Protein AF-A0A3R7A076-F1 (afdb_monomer_lite)

InterPro domains:
  IPR002589 Macro domain [PS51154] (1-153)
  IPR031053 Chromodomain-helicase-DNA-binding protein 1-like [PTHR47157] (3-149)
  IPR043472 Macro domain-like [G3DSA:3.40.220.10] (2-153)
  IPR043472 Macro domain-like [SSF52949] (3-150)

Sequence (153 aa):
HGITYKAGNAAAVTSSDGRPAIIVHCVDTSGAWTSRGLFGALSRRSLSVEEAYGCMRPNQDLKLGQAHCIPIDSNTFVCLLVVQSYLHQRQKRTHKTLSLRLNALQVALKAVAAHARRLDATIHMPRLGAGTPGFNWYAVERLIRKHLTDGAT

pLDDT: mean 86.85, std 11.47, range [35.62, 97.12]

Radius of gyration: 14.8 Å; chains: 1; bounding box: 36×36×36 Å

Secondary structure (DSSP, 8-state):
--PPP--S-GGG---BTTB-EEEEEEEESS----SSHHHHHHHHH-THHHHHHHHHTTTT---TT-EEEEEEETTEEEEEEEEEEE--TTS---TTTEEE-HHHHHHHHHHHHHHHHHHT-EEE---TTTT-TT--HHHHHHHHIIIIIS---

Foldseek 3Di:
DDDDDDDDQLLPDADDPPAAAEEEDEDALQLDADCDDNRVSNVVQPVQVSVVSNVCNVVVNLDQLDWDWDDSDPRYTYIYQHFWYQQDPPDDDDLQRIDGHLVSLLSNLLVVLVVCVVRVYDYTYDQPDDPHPPDDSVSVSVSCCVRNVPPPD

Organism: Aphanomyces astaci (NCBI:txid112090)

Structure (mmCIF, N/CA/C/O backbone):
data_AF-A0A3R7A076-F1
#
_entry.id   AF-A0A3R7A076-F1
#
loop_
_atom_site.group_PDB
_atom_site.id
_atom_site.type_symbol
_atom_site.label_atom_id
_atom_site.label_alt_id
_atom_site.label_comp_id
_atom_site.label_asym_id
_atom_site.label_entity_id
_atom_site.label_seq_id
_atom_site.pdbx_PDB_ins_code
_atom_site.Cartn_x
_atom_site.Cartn_y
_atom_site.Cartn_z
_atom_site.occupancy
_atom_site.B_iso_or_equiv
_atom_site.auth_seq_id
_atom_site.auth_comp_id
_atom_site.auth_asym_id
_atom_site.auth_atom_id
_atom_site.pdbx_PDB_model_num
ATOM 1 N N . HIS A 1 1 ? -12.938 -15.688 6.776 1.00 52.47 1 HIS A N 1
ATOM 2 C CA . HIS A 1 1 ? -13.594 -14.433 6.335 1.00 52.47 1 HIS A CA 1
ATOM 3 C C . HIS A 1 1 ? -13.001 -14.007 4.999 1.00 52.47 1 HIS A C 1
ATOM 5 O O . HIS A 1 1 ? -11.791 -14.036 4.889 1.00 52.47 1 HIS A O 1
ATOM 11 N N . GLY A 1 2 ? -13.805 -13.707 3.973 1.00 76.06 2 GLY A N 1
ATOM 12 C CA . GLY A 1 2 ? -13.316 -13.463 2.602 1.00 76.06 2 GLY A CA 1
ATOM 13 C C . GLY A 1 2 ? -12.911 -12.013 2.294 1.00 76.06 2 GLY A C 1
ATOM 14 O O . GLY A 1 2 ? -13.067 -11.118 3.120 1.00 76.06 2 GLY A O 1
ATOM 15 N N . ILE A 1 3 ? -12.416 -11.778 1.073 1.00 84.44 3 ILE A N 1
ATOM 16 C CA . ILE A 1 3 ? -12.136 -10.434 0.539 1.00 84.44 3 ILE A CA 1
ATOM 17 C C . ILE A 1 3 ? -13.462 -9.751 0.180 1.00 84.44 3 ILE A C 1
ATOM 19 O O . ILE A 1 3 ? -14.263 -10.317 -0.561 1.00 84.44 3 ILE A O 1
ATOM 23 N N . THR A 1 4 ? -13.671 -8.524 0.663 1.00 88.19 4 THR A N 1
ATOM 24 C CA . THR A 1 4 ? -14.818 -7.685 0.279 1.00 88.19 4 THR A CA 1
ATOM 25 C C . THR A 1 4 ? -14.372 -6.635 -0.733 1.00 88.19 4 THR A C 1
ATOM 27 O O . THR A 1 4 ? -13.452 -5.866 -0.461 1.00 88.19 4 THR A O 1
ATOM 30 N N . TYR A 1 5 ? -15.033 -6.576 -1.888 1.00 86.69 5 TYR A N 1
ATOM 31 C CA . TYR A 1 5 ? -14.752 -5.578 -2.921 1.00 86.69 5 TYR A CA 1
ATOM 32 C C . TYR A 1 5 ? -15.708 -4.392 -2.784 1.00 86.69 5 TYR A C 1
ATOM 34 O O . TYR A 1 5 ? -16.920 -4.574 -2.695 1.00 86.69 5 TYR A O 1
ATOM 42 N N . LYS A 1 6 ? -15.161 -3.174 -2.775 1.00 86.62 6 LYS A N 1
ATOM 43 C CA . LYS A 1 6 ? -15.922 -1.918 -2.723 1.00 86.62 6 LYS A CA 1
ATOM 44 C C . LYS A 1 6 ? -15.392 -0.953 -3.780 1.00 86.62 6 LYS A C 1
ATOM 46 O O . LYS A 1 6 ? -14.187 -0.904 -4.025 1.00 86.62 6 LYS A O 1
ATOM 51 N N . ALA A 1 7 ? -16.285 -0.182 -4.393 1.00 85.38 7 ALA A N 1
ATOM 52 C CA . ALA A 1 7 ? -15.898 0.944 -5.236 1.00 85.38 7 ALA A CA 1
ATOM 53 C C . ALA A 1 7 ? -15.557 2.154 -4.353 1.00 85.38 7 ALA A C 1
ATOM 55 O O . ALA A 1 7 ? -16.255 2.420 -3.376 1.00 85.38 7 ALA A O 1
ATOM 56 N N . GLY A 1 8 ? -14.490 2.884 -4.684 1.00 84.69 8 GLY A N 1
ATOM 57 C CA . GLY A 1 8 ? -14.101 4.095 -3.961 1.00 84.69 8 GLY A CA 1
ATOM 58 C C . GLY A 1 8 ? -12.594 4.333 -3.912 1.00 84.69 8 GLY A C 1
ATOM 59 O O . GLY A 1 8 ? -11.804 3.632 -4.546 1.00 84.69 8 GLY A O 1
ATOM 60 N N . ASN A 1 9 ? -12.197 5.345 -3.141 1.00 84.88 9 ASN A N 1
ATOM 61 C CA . ASN A 1 9 ? -10.799 5.687 -2.903 1.00 84.88 9 ASN A CA 1
ATOM 62 C C . ASN A 1 9 ? -10.279 4.976 -1.643 1.00 84.88 9 ASN A C 1
ATOM 64 O O . ASN A 1 9 ? -10.670 5.327 -0.533 1.00 84.88 9 ASN A O 1
ATOM 68 N N . ALA A 1 10 ? -9.346 4.035 -1.805 1.00 85.50 10 ALA A N 1
ATOM 69 C CA . ALA A 1 10 ? -8.748 3.305 -0.684 1.00 85.50 10 ALA A CA 1
ATOM 70 C C . ALA A 1 10 ? -8.036 4.219 0.336 1.00 85.50 10 ALA A C 1
ATOM 72 O O . ALA A 1 10 ? -7.985 3.882 1.514 1.00 85.50 10 ALA A O 1
ATOM 73 N N . ALA A 1 11 ? -7.535 5.392 -0.079 1.00 86.38 11 ALA A N 1
ATOM 74 C CA . ALA A 1 11 ? -6.936 6.364 0.842 1.00 86.38 11 ALA A CA 1
ATOM 75 C C . ALA A 1 11 ? -7.962 7.067 1.746 1.00 86.38 11 ALA A C 1
ATOM 77 O O . ALA A 1 11 ? -7.562 7.676 2.732 1.00 86.38 11 ALA A O 1
ATOM 78 N N . ALA A 1 12 ? -9.260 7.005 1.434 1.00 87.31 12 ALA A N 1
ATOM 79 C CA . ALA A 1 12 ? -10.317 7.645 2.220 1.00 87.31 12 ALA A CA 1
ATOM 80 C C . ALA A 1 12 ? -10.881 6.742 3.331 1.00 87.31 12 ALA A C 1
ATOM 82 O O . ALA A 1 12 ? -11.782 7.154 4.051 1.00 87.31 12 ALA A O 1
ATOM 83 N N . VAL A 1 13 ? -10.378 5.511 3.472 1.00 87.94 13 VAL A N 1
ATOM 84 C CA . VAL A 1 13 ? -10.879 4.577 4.483 1.00 87.94 13 VAL A CA 1
ATOM 85 C C . VAL A 1 13 ? -10.492 5.033 5.884 1.00 87.94 13 VAL A C 1
ATOM 87 O O . VAL A 1 13 ? -9.311 5.189 6.184 1.00 87.94 13 VAL A O 1
ATOM 90 N N . THR A 1 14 ? -11.470 5.186 6.761 1.00 84.06 14 THR A N 1
ATOM 91 C CA . THR A 1 14 ? -11.257 5.471 8.182 1.00 84.06 14 THR A CA 1
ATOM 92 C C . THR A 1 14 ? -11.494 4.226 9.025 1.00 84.06 14 THR A C 1
ATOM 94 O O . THR A 1 14 ? -12.075 3.245 8.556 1.00 84.06 14 THR A O 1
ATOM 97 N N . SER A 1 15 ? -11.062 4.279 10.285 1.00 83.94 15 SER A N 1
ATOM 98 C CA . SER A 1 15 ? -11.493 3.296 11.279 1.00 83.94 15 SER A CA 1
ATOM 99 C C . SER A 1 15 ? -13.022 3.194 11.340 1.00 83.94 15 SER A C 1
ATOM 101 O O . SER A 1 15 ? -13.742 4.176 11.136 1.00 83.94 15 SER A O 1
ATOM 103 N N . SER A 1 16 ? -13.507 1.981 11.583 1.00 78.25 16 SER A N 1
ATOM 104 C CA . SER A 1 16 ? -14.926 1.650 11.712 1.00 78.25 16 SER A CA 1
ATOM 105 C C . SER A 1 16 ? -15.095 0.683 12.874 1.00 78.25 16 SER A C 1
ATOM 107 O O . SER A 1 16 ? -14.271 -0.220 13.037 1.00 78.25 16 SER A O 1
ATOM 109 N N . ASP A 1 17 ? -16.161 0.844 13.657 1.00 80.19 17 ASP A N 1
ATOM 110 C CA . ASP A 1 17 ? -16.481 -0.039 14.788 1.00 80.19 17 ASP A CA 1
ATOM 111 C C . ASP A 1 17 ? -15.358 -0.096 15.844 1.00 80.19 17 ASP A C 1
ATOM 113 O O . ASP A 1 17 ? -15.078 -1.142 16.421 1.00 80.19 17 ASP A O 1
ATOM 117 N N . GLY A 1 18 ? -14.645 1.020 16.045 1.00 82.88 18 GLY A N 1
ATOM 118 C CA . GLY A 1 18 ? -13.536 1.137 17.004 1.00 82.88 18 GLY A CA 1
ATOM 119 C C . GLY A 1 18 ? -12.226 0.463 16.580 1.00 82.88 18 GLY A C 1
ATOM 120 O O . GLY A 1 18 ? -11.181 0.751 17.161 1.00 82.88 18 GLY A O 1
ATOM 121 N N . ARG A 1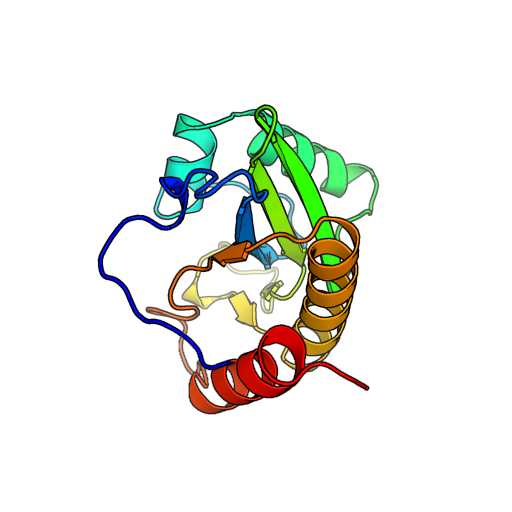 19 ? -12.237 -0.370 15.534 1.00 90.88 19 ARG A N 1
ATOM 122 C CA . ARG A 1 19 ? -11.047 -1.093 15.069 1.00 90.88 19 ARG A CA 1
ATOM 123 C C . ARG A 1 19 ? -10.138 -0.216 14.210 1.00 90.88 19 ARG A C 1
ATOM 125 O O . ARG A 1 19 ? -10.646 0.464 13.308 1.00 90.88 19 ARG A O 1
ATOM 132 N N . PRO A 1 20 ? -8.808 -0.280 14.402 1.00 94.62 20 PRO A N 1
ATOM 133 C CA . PRO A 1 20 ? -7.884 0.439 13.543 1.00 94.62 20 PRO A CA 1
ATOM 134 C C . PRO A 1 20 ? -8.018 0.028 12.072 1.00 94.62 20 PRO A C 1
ATOM 136 O O . PRO A 1 20 ? -8.362 -1.111 11.743 1.00 94.62 20 PRO A O 1
ATOM 139 N N . ALA A 1 21 ? -7.726 0.952 11.163 1.00 94.88 21 ALA A N 1
ATOM 140 C CA . ALA A 1 21 ? -7.695 0.691 9.727 1.00 94.88 21 ALA A CA 1
ATOM 141 C C . ALA A 1 21 ? -6.258 0.747 9.196 1.00 94.88 21 ALA A C 1
ATOM 143 O O . ALA A 1 21 ? -5.518 1.690 9.455 1.00 94.88 21 ALA A O 1
ATOM 144 N N . ILE A 1 22 ? -5.864 -0.251 8.412 1.00 95.88 22 ILE A N 1
ATOM 145 C CA . ILE A 1 22 ? -4.577 -0.308 7.723 1.00 95.88 22 ILE A CA 1
ATOM 146 C C . ILE A 1 22 ? -4.822 -0.175 6.224 1.00 95.88 22 ILE A C 1
ATOM 148 O O . ILE A 1 22 ? -5.429 -1.046 5.604 1.00 95.88 22 ILE A O 1
ATOM 152 N N . ILE A 1 23 ? -4.299 0.889 5.625 1.00 95.75 23 ILE A N 1
ATOM 153 C CA . ILE A 1 23 ? -4.315 1.117 4.182 1.00 95.75 23 ILE A CA 1
ATOM 154 C C . ILE A 1 23 ? -2.996 0.611 3.606 1.00 95.75 23 ILE A C 1
ATOM 156 O O . ILE A 1 23 ? -1.927 1.125 3.921 1.00 95.75 23 ILE A O 1
ATOM 160 N N . VAL A 1 24 ? -3.051 -0.398 2.747 1.00 95.50 24 VAL A N 1
ATOM 161 C CA . VAL A 1 24 ? -1.863 -1.002 2.140 1.00 95.50 24 VAL A CA 1
ATOM 162 C C . VAL A 1 24 ? -1.593 -0.379 0.778 1.00 95.50 24 VAL A C 1
ATOM 164 O O . VAL A 1 24 ? -2.476 -0.313 -0.079 1.00 95.50 24 VAL A O 1
ATOM 167 N N . HIS A 1 25 ? -0.341 0.005 0.540 1.00 94.12 25 HIS A N 1
ATOM 168 C CA . HIS A 1 25 ? 0.122 0.444 -0.770 1.00 94.12 25 HIS A CA 1
ATOM 169 C C . HIS A 1 25 ? 1.435 -0.243 -1.155 1.00 94.12 25 HIS A C 1
ATOM 171 O O . HIS A 1 25 ? 2.355 -0.339 -0.355 1.00 94.12 25 HIS A O 1
ATOM 177 N N . CYS A 1 26 ? 1.529 -0.735 -2.391 1.00 92.75 26 CYS A N 1
ATOM 178 C CA . CYS A 1 26 ? 2.763 -1.310 -2.923 1.00 92.75 26 CYS A CA 1
ATOM 179 C C . CYS A 1 26 ? 3.639 -0.211 -3.524 1.00 92.75 26 CYS A C 1
ATOM 181 O O . CYS A 1 26 ? 3.174 0.543 -4.377 1.00 92.75 26 CYS A O 1
ATOM 183 N N . VAL A 1 27 ? 4.903 -0.181 -3.119 1.00 92.94 27 VAL A N 1
ATOM 184 C CA . VAL A 1 27 ? 5.910 0.788 -3.551 1.00 92.94 27 VAL A CA 1
ATOM 185 C C . VAL A 1 27 ? 7.170 0.080 -4.047 1.00 92.94 27 VAL A C 1
ATOM 187 O O . VAL A 1 27 ? 7.346 -1.133 -3.871 1.00 92.94 27 VAL A O 1
ATOM 190 N N . ASP A 1 28 ? 8.049 0.845 -4.688 1.00 91.69 28 ASP A N 1
ATOM 191 C CA . ASP A 1 28 ? 9.362 0.378 -5.119 1.00 91.69 28 ASP A CA 1
ATOM 192 C C . ASP A 1 28 ? 10.473 0.787 -4.141 1.00 91.69 28 ASP A C 1
ATOM 194 O O . ASP A 1 28 ? 10.215 1.300 -3.051 1.00 91.69 28 ASP A O 1
ATOM 198 N N . THR A 1 29 ? 11.724 0.524 -4.511 1.00 90.81 29 THR A N 1
ATOM 199 C CA . THR A 1 29 ? 12.886 0.821 -3.668 1.00 90.81 29 THR A CA 1
ATOM 200 C C . THR A 1 29 ? 13.450 2.233 -3.848 1.00 90.81 29 THR A C 1
ATOM 202 O O . THR A 1 29 ? 14.407 2.582 -3.167 1.00 90.81 29 THR A O 1
ATOM 205 N N . SER A 1 30 ? 12.922 3.049 -4.763 1.00 87.94 30 SER A N 1
ATOM 206 C CA . SER A 1 30 ? 13.532 4.314 -5.198 1.00 87.94 30 SER A CA 1
ATOM 207 C C . SER A 1 30 ? 13.358 5.477 -4.226 1.00 87.94 30 SER A C 1
ATOM 209 O O . SER A 1 30 ? 14.159 6.405 -4.283 1.00 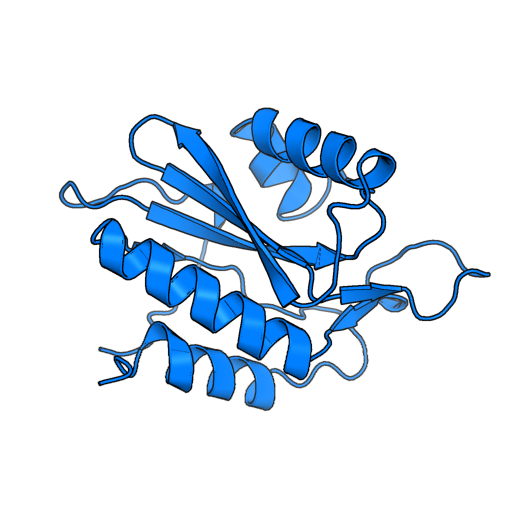87.94 30 SER A O 1
ATOM 211 N N . GLY A 1 31 ? 12.332 5.455 -3.371 1.00 86.75 31 GLY A N 1
ATOM 212 C CA . GLY A 1 31 ? 11.962 6.614 -2.548 1.00 86.75 31 GLY A CA 1
ATOM 213 C C . GLY A 1 31 ? 11.234 7.716 -3.327 1.00 86.75 31 GLY A C 1
ATOM 214 O O . GLY A 1 31 ? 10.916 8.757 -2.766 1.00 86.75 31 GLY A O 1
ATOM 215 N N . ALA A 1 32 ? 10.954 7.521 -4.621 1.00 88.69 32 ALA A N 1
ATOM 216 C CA . ALA A 1 32 ? 10.306 8.537 -5.441 1.00 88.69 32 ALA A CA 1
ATOM 217 C C . ALA A 1 32 ? 8.779 8.548 -5.248 1.00 88.69 32 ALA A C 1
ATOM 219 O O . ALA A 1 32 ? 8.088 7.558 -5.522 1.00 88.69 32 ALA A O 1
ATOM 220 N N . TRP A 1 33 ? 8.242 9.707 -4.874 1.00 91.69 33 TRP A N 1
ATOM 221 C CA . TRP A 1 33 ? 6.811 9.943 -4.684 1.00 91.69 33 TRP A CA 1
ATOM 222 C C . TRP A 1 33 ? 6.175 10.678 -5.878 1.00 91.69 33 TRP A C 1
ATOM 224 O O . TRP A 1 33 ? 6.869 11.294 -6.687 1.00 91.69 33 TRP A O 1
ATOM 234 N N . THR A 1 34 ? 4.855 10.567 -6.062 1.00 89.94 34 THR A N 1
ATOM 235 C CA . THR A 1 34 ? 4.126 11.224 -7.168 1.00 89.94 34 THR A CA 1
ATOM 236 C C . THR A 1 34 ? 2.822 11.823 -6.663 1.00 89.94 34 THR A C 1
ATOM 238 O O . THR A 1 34 ? 2.118 11.198 -5.881 1.00 89.94 34 THR A O 1
ATOM 241 N N . SER A 1 35 ? 2.405 12.960 -7.214 1.00 90.44 35 SER A N 1
ATOM 242 C CA . SER A 1 35 ? 1.116 13.587 -6.887 1.00 90.44 35 SER A CA 1
ATOM 243 C C . SER A 1 35 ? -0.112 12.898 -7.510 1.00 90.44 35 SER A C 1
ATOM 245 O O . SER A 1 35 ? -1.244 13.345 -7.324 1.00 90.44 35 SER A O 1
ATOM 247 N N . ARG A 1 36 ? 0.072 11.808 -8.267 1.00 88.50 36 ARG A N 1
ATOM 248 C CA . ARG A 1 36 ? -0.996 11.099 -8.992 1.00 88.50 36 ARG A CA 1
ATOM 249 C C . ARG A 1 36 ? -1.431 9.814 -8.288 1.00 88.50 36 ARG A C 1
ATOM 251 O O . ARG A 1 36 ? -0.662 9.193 -7.558 1.00 88.50 36 ARG A O 1
ATOM 258 N N . GLY A 1 37 ? -2.654 9.375 -8.588 1.00 88.38 37 GLY A N 1
ATOM 259 C CA . GLY A 1 37 ? -3.197 8.099 -8.117 1.00 88.38 37 GLY A CA 1
ATOM 260 C C . GLY A 1 37 ? -3.289 8.020 -6.593 1.00 88.38 37 GLY A C 1
ATOM 261 O O . GLY A 1 37 ? -3.599 9.013 -5.933 1.00 88.38 37 GLY A O 1
ATOM 262 N N . LEU A 1 38 ? -3.017 6.832 -6.041 1.00 90.12 38 LEU A N 1
ATOM 263 C CA . LEU A 1 38 ? -3.093 6.614 -4.597 1.00 90.12 38 LEU A CA 1
ATOM 264 C C . LEU A 1 38 ? -2.024 7.403 -3.829 1.00 90.12 38 LEU A C 1
ATOM 266 O O . LEU A 1 38 ? -2.343 7.924 -2.772 1.00 90.12 38 LEU A O 1
ATOM 270 N N . PHE A 1 39 ? -0.815 7.569 -4.379 1.00 92.50 39 PHE A N 1
ATOM 271 C CA . PHE A 1 39 ? 0.241 8.391 -3.772 1.00 92.50 39 PHE A CA 1
ATOM 272 C C . PHE A 1 39 ? -0.259 9.805 -3.448 1.00 92.50 39 PHE A C 1
ATOM 274 O O . PHE A 1 39 ? -0.283 10.205 -2.290 1.00 92.50 39 PHE A O 1
ATOM 281 N N . GLY A 1 40 ? -0.779 10.526 -4.446 1.00 93.31 40 GLY A N 1
ATOM 282 C CA . GLY A 1 40 ? -1.317 11.870 -4.217 1.00 93.31 40 GLY A CA 1
ATOM 283 C C . GLY A 1 40 ? -2.555 11.895 -3.317 1.00 93.31 40 GLY A C 1
ATOM 284 O O . GLY A 1 40 ? -2.777 12.869 -2.603 1.00 93.31 40 GLY A O 1
ATOM 285 N N . ALA A 1 41 ? -3.377 10.840 -3.334 1.00 93.56 41 ALA A N 1
ATOM 286 C CA . ALA A 1 41 ? -4.510 10.728 -2.418 1.00 93.56 41 ALA A CA 1
ATOM 287 C C . ALA A 1 41 ? -4.069 10.533 -0.960 1.00 93.56 41 ALA A C 1
ATOM 289 O O . ALA A 1 41 ? -4.708 11.086 -0.070 1.00 93.56 41 ALA A O 1
ATOM 290 N N . LEU A 1 42 ? -2.978 9.797 -0.731 1.00 94.56 42 LEU A N 1
ATOM 291 C CA . LEU A 1 42 ? -2.349 9.656 0.579 1.00 94.56 42 LEU A CA 1
ATOM 292 C C . LEU A 1 42 ? -1.713 10.976 1.025 1.00 94.56 42 LEU A C 1
ATOM 294 O O . LEU A 1 42 ? -2.006 11.393 2.136 1.00 94.56 42 LEU A O 1
ATOM 298 N N . SER A 1 43 ? -0.977 11.690 0.161 1.00 94.88 43 SER A N 1
ATOM 299 C CA . SER A 1 43 ? -0.402 13.007 0.507 1.00 94.88 43 SER A CA 1
ATOM 300 C C . SER A 1 43 ? -1.460 14.027 0.919 1.00 94.88 43 SER A C 1
ATOM 302 O O . SER A 1 43 ? -1.259 14.777 1.866 1.00 94.88 43 SER A O 1
ATOM 304 N N . ARG A 1 44 ? -2.619 14.046 0.239 1.00 93.75 44 ARG A N 1
ATOM 305 C CA . ARG A 1 44 ? -3.743 14.921 0.623 1.00 93.75 44 ARG A CA 1
ATOM 306 C C . ARG A 1 44 ? -4.316 14.591 1.997 1.00 93.75 44 ARG A C 1
ATOM 308 O O . ARG A 1 44 ? -4.938 15.453 2.603 1.00 93.75 44 ARG A O 1
ATOM 315 N N . ARG A 1 45 ? -4.165 13.345 2.447 1.00 92.50 45 ARG A N 1
ATOM 316 C CA . ARG A 1 45 ? -4.640 12.901 3.755 1.00 92.50 45 ARG A CA 1
ATOM 317 C C . ARG A 1 45 ? -3.590 13.109 4.843 1.00 92.50 45 ARG A C 1
ATOM 319 O O . ARG A 1 45 ? -3.941 13.548 5.927 1.00 92.50 45 ARG A O 1
ATOM 326 N N . SER A 1 46 ? -2.334 12.779 4.565 1.00 93.50 46 SER A N 1
ATOM 327 C CA . SER A 1 46 ? -1.207 13.031 5.455 1.00 93.50 46 SER A CA 1
ATOM 328 C C . SER A 1 46 ? 0.105 13.051 4.675 1.00 93.50 46 SER A C 1
ATOM 330 O O . SER A 1 46 ? 0.437 12.094 3.969 1.00 93.50 46 SER A O 1
ATOM 332 N N . LEU A 1 47 ? 0.885 14.117 4.865 1.00 94.69 47 LEU A N 1
ATOM 333 C CA . LEU A 1 47 ? 2.234 14.237 4.311 1.00 94.69 47 LEU A CA 1
ATOM 334 C C . LEU A 1 47 ? 3.240 13.303 4.999 1.00 94.69 47 LEU A C 1
ATOM 336 O O . LEU A 1 47 ? 4.243 12.951 4.383 1.00 94.69 47 LEU A O 1
ATOM 340 N N . SER A 1 48 ? 2.937 12.807 6.207 1.00 94.94 48 SER A N 1
ATOM 341 C CA . SER A 1 48 ? 3.860 11.961 6.978 1.00 94.94 48 SER A CA 1
ATOM 342 C C . SER A 1 48 ? 4.273 10.689 6.235 1.00 94.94 48 SER A C 1
ATOM 344 O O . SER A 1 48 ? 5.385 10.196 6.406 1.00 94.94 48 SER A O 1
ATOM 346 N N . VAL A 1 49 ? 3.399 10.157 5.377 1.00 95.69 49 VAL A N 1
ATOM 347 C CA . VAL A 1 49 ? 3.681 8.954 4.582 1.00 95.69 49 VAL A CA 1
ATOM 348 C C . VAL A 1 49 ? 4.688 9.242 3.472 1.00 95.69 49 VAL A C 1
ATOM 350 O O . VAL A 1 49 ? 5.595 8.443 3.234 1.00 95.69 49 VAL A O 1
ATOM 353 N N . GLU A 1 50 ? 4.517 10.373 2.790 1.00 95.62 50 GLU A N 1
ATOM 354 C CA . GLU A 1 50 ? 5.412 10.828 1.727 1.00 95.62 50 GLU A CA 1
ATOM 355 C C . GLU A 1 50 ? 6.797 11.149 2.296 1.00 95.62 50 GLU A C 1
ATOM 357 O O . GLU A 1 50 ? 7.803 10.653 1.784 1.00 95.62 50 GLU A O 1
ATOM 362 N N . GLU A 1 51 ? 6.839 11.894 3.403 1.00 94.31 51 GLU A N 1
ATOM 363 C CA . GLU A 1 51 ? 8.068 12.243 4.120 1.00 94.31 51 GLU A CA 1
ATOM 364 C C . GLU A 1 51 ? 8.804 10.996 4.618 1.00 94.31 51 GLU A C 1
ATOM 366 O O . GLU A 1 51 ? 9.999 10.837 4.367 1.00 94.31 51 GLU A O 1
ATOM 371 N N . ALA A 1 52 ? 8.091 10.060 5.255 1.00 94.88 52 ALA A N 1
ATOM 372 C CA . ALA A 1 52 ? 8.675 8.811 5.730 1.00 94.88 52 ALA A CA 1
ATOM 373 C C . ALA A 1 52 ? 9.283 7.996 4.580 1.00 94.88 52 ALA A C 1
ATOM 375 O O . ALA A 1 52 ? 10.422 7.539 4.684 1.00 94.88 52 ALA A O 1
ATOM 376 N N . TYR A 1 53 ? 8.568 7.848 3.461 1.00 94.62 53 TYR A N 1
ATOM 377 C CA . TYR A 1 53 ? 9.084 7.121 2.301 1.00 94.62 53 TYR A CA 1
ATOM 378 C C . TYR A 1 53 ? 10.322 7.796 1.691 1.00 94.62 53 TYR A C 1
ATOM 380 O O . TYR A 1 53 ? 11.281 7.110 1.324 1.00 94.62 53 TYR A O 1
ATOM 388 N N . GLY A 1 54 ? 10.323 9.131 1.628 1.00 92.12 54 GLY A N 1
ATOM 389 C CA . GLY A 1 54 ? 11.470 9.923 1.186 1.00 92.12 54 GLY A CA 1
ATOM 390 C C . GLY A 1 54 ? 12.701 9.727 2.077 1.00 92.12 54 GLY A C 1
ATOM 391 O O . GLY A 1 54 ? 13.797 9.511 1.560 1.00 92.12 54 GLY A O 1
ATOM 392 N N . CYS A 1 55 ? 12.520 9.710 3.401 1.00 92.75 55 CYS A N 1
ATOM 393 C CA . CYS A 1 55 ? 13.594 9.507 4.380 1.00 92.75 55 CYS A CA 1
ATOM 394 C C . CYS A 1 55 ? 14.157 8.075 4.396 1.00 92.75 55 CYS A C 1
ATOM 396 O O . CYS A 1 55 ? 15.338 7.880 4.676 1.00 92.75 55 CYS A O 1
ATOM 398 N N . MET A 1 56 ? 13.359 7.056 4.061 1.00 91.88 56 MET A N 1
ATOM 399 C CA . MET A 1 56 ? 13.820 5.657 4.057 1.00 91.88 56 MET A CA 1
ATOM 400 C C . MET A 1 56 ? 14.875 5.374 2.980 1.00 91.88 56 MET A C 1
ATOM 402 O O . MET A 1 56 ? 15.707 4.479 3.137 1.00 91.88 56 MET A O 1
ATOM 406 N N . ARG A 1 57 ? 14.863 6.115 1.864 1.00 85.31 57 ARG A N 1
ATOM 407 C CA . ARG A 1 57 ? 15.816 5.897 0.767 1.00 85.31 57 ARG A CA 1
ATOM 408 C C . ARG A 1 57 ? 17.273 6.186 1.157 1.00 85.31 57 ARG A C 1
ATOM 410 O O . ARG A 1 57 ? 18.087 5.279 0.965 1.00 85.31 57 ARG A O 1
ATOM 417 N N . PRO A 1 58 ? 17.641 7.383 1.657 1.00 89.19 58 PRO A N 1
ATOM 418 C CA . PRO A 1 58 ? 19.016 7.662 2.074 1.00 89.19 58 PRO A CA 1
ATOM 419 C C . PRO A 1 58 ? 19.466 6.763 3.234 1.00 89.19 58 PRO A C 1
ATOM 421 O O . PRO A 1 58 ? 20.631 6.379 3.270 1.00 89.19 58 PRO A O 1
ATOM 424 N N . ASN A 1 59 ? 18.540 6.333 4.097 1.00 89.88 59 ASN A N 1
ATOM 425 C CA . ASN A 1 59 ? 18.819 5.413 5.205 1.00 89.88 59 ASN A CA 1
ATOM 426 C C . ASN A 1 59 ? 18.947 3.936 4.782 1.00 89.88 59 ASN A C 1
ATOM 428 O O . ASN A 1 59 ? 19.188 3.074 5.618 1.00 89.88 59 ASN A O 1
ATOM 432 N N . GLN A 1 60 ? 18.823 3.624 3.485 1.00 86.50 60 GLN A N 1
ATOM 433 C CA . GLN A 1 60 ? 18.882 2.256 2.946 1.00 86.50 60 GLN A CA 1
ATOM 434 C C . GLN A 1 60 ? 17.810 1.300 3.513 1.00 86.50 60 GLN A C 1
ATOM 436 O O . GLN A 1 60 ? 17.963 0.074 3.473 1.00 86.50 60 GLN A O 1
ATOM 441 N N . ASP A 1 61 ? 16.675 1.859 3.937 1.00 91.00 61 ASP A N 1
ATOM 442 C CA . ASP A 1 61 ? 15.541 1.157 4.549 1.00 91.00 61 ASP A CA 1
ATOM 443 C C . ASP A 1 61 ? 14.455 0.760 3.537 1.00 91.00 61 ASP A C 1
ATOM 445 O O . ASP A 1 61 ? 13.321 0.449 3.893 1.00 91.00 61 ASP A O 1
ATOM 449 N N . LEU A 1 62 ? 14.783 0.759 2.243 1.00 91.75 62 LEU A N 1
ATOM 450 C CA . LEU A 1 62 ? 13.884 0.332 1.170 1.00 91.75 62 LEU A CA 1
ATOM 451 C C . LEU A 1 62 ? 14.365 -0.978 0.540 1.0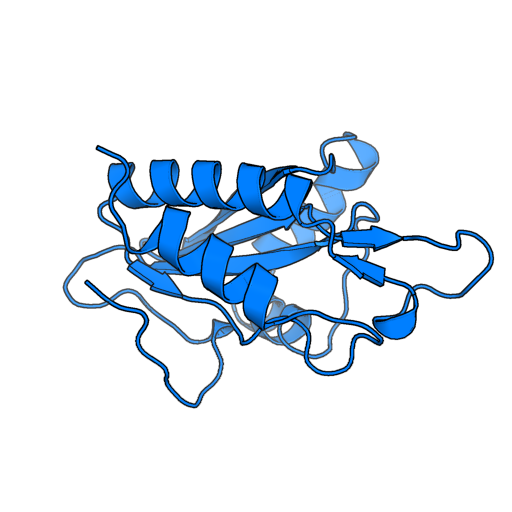0 91.75 62 LEU A C 1
ATOM 453 O O . LEU A 1 62 ? 14.851 -1.003 -0.595 1.00 91.75 62 LEU A O 1
ATOM 457 N N . LYS A 1 63 ? 14.215 -2.086 1.274 1.00 94.19 63 LYS A N 1
ATOM 458 C CA . LYS A 1 63 ? 14.564 -3.441 0.819 1.00 94.19 63 LYS A CA 1
ATOM 459 C C . LYS A 1 63 ? 13.315 -4.232 0.443 1.00 94.19 63 LYS A C 1
ATOM 461 O O . LYS A 1 63 ? 12.290 -4.177 1.120 1.00 94.19 63 LYS A O 1
ATOM 466 N N . LEU A 1 64 ? 13.408 -5.000 -0.643 1.00 95.00 64 LEU A N 1
ATOM 467 C CA . LEU A 1 64 ? 12.295 -5.820 -1.121 1.00 95.00 64 LEU A CA 1
ATOM 468 C C . LEU A 1 64 ? 11.803 -6.787 -0.033 1.00 95.00 64 LEU A C 1
ATOM 470 O O . LEU A 1 64 ? 12.591 -7.513 0.565 1.00 95.00 64 LEU A O 1
ATOM 474 N N . GLY A 1 65 ? 10.490 -6.813 0.178 1.00 95.62 65 GLY A N 1
ATOM 475 C CA . GLY A 1 65 ? 9.811 -7.630 1.180 1.00 95.62 65 GLY A CA 1
ATOM 476 C C . GLY A 1 65 ? 9.529 -6.903 2.492 1.00 95.62 65 GLY A C 1
ATOM 477 O O . GLY A 1 65 ? 8.757 -7.416 3.299 1.00 95.62 65 GLY A O 1
ATOM 478 N N . GLN A 1 66 ? 10.093 -5.711 2.703 1.00 96.06 66 GLN A N 1
ATOM 479 C CA . GLN A 1 66 ? 9.775 -4.902 3.876 1.00 96.06 66 GLN A CA 1
ATOM 480 C C . GLN A 1 66 ? 8.367 -4.305 3.785 1.00 96.06 66 GLN A C 1
ATOM 482 O O . GLN A 1 66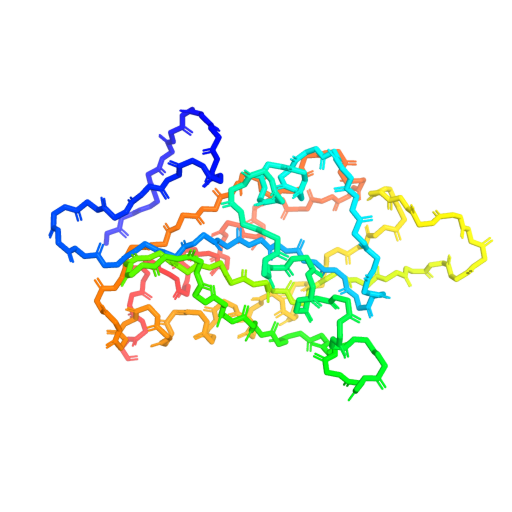 ? 7.859 -3.994 2.703 1.00 96.06 66 GLN A O 1
ATOM 487 N N . ALA A 1 67 ? 7.756 -4.140 4.954 1.00 96.56 67 ALA A N 1
ATOM 488 C CA . ALA A 1 67 ? 6.492 -3.453 5.144 1.00 96.56 67 ALA A CA 1
ATOM 489 C C . ALA A 1 67 ? 6.687 -2.370 6.207 1.00 96.56 67 ALA A C 1
ATOM 491 O O . ALA A 1 67 ? 7.072 -2.680 7.333 1.00 96.56 67 ALA A O 1
ATOM 492 N N . HIS A 1 68 ? 6.409 -1.121 5.846 1.00 96.31 68 HIS A N 1
ATOM 493 C CA . HIS A 1 68 ? 6.553 0.036 6.726 1.00 96.31 68 HIS A CA 1
ATOM 494 C C . HIS A 1 68 ? 5.180 0.599 7.051 1.00 96.31 68 HIS A C 1
ATOM 496 O O . HIS A 1 68 ? 4.535 1.164 6.171 1.00 96.31 68 HIS A O 1
ATOM 502 N N . CYS A 1 69 ? 4.720 0.413 8.285 1.00 96.06 69 CYS A N 1
ATOM 503 C CA . CYS A 1 69 ? 3.405 0.860 8.736 1.00 96.06 69 CYS A CA 1
ATOM 504 C C . CYS A 1 69 ? 3.526 2.182 9.491 1.00 96.06 69 CYS A C 1
ATOM 506 O O . CYS A 1 69 ? 4.095 2.240 10.577 1.00 96.06 69 CYS A O 1
ATOM 508 N N . ILE A 1 70 ? 3.005 3.239 8.876 1.00 95.88 70 ILE A N 1
ATOM 509 C CA . ILE A 1 70 ? 3.134 4.626 9.315 1.00 95.88 70 ILE A CA 1
ATOM 510 C C . ILE A 1 70 ? 1.772 5.079 9.856 1.00 95.88 70 ILE A C 1
ATOM 512 O O . ILE A 1 70 ? 0.790 5.013 9.109 1.00 95.88 70 ILE A O 1
ATOM 516 N N . PRO A 1 71 ? 1.666 5.517 11.122 1.00 95.06 71 PRO A N 1
ATOM 517 C CA . PRO A 1 71 ? 0.433 6.106 11.631 1.00 95.06 71 PRO A CA 1
ATOM 518 C C . PRO A 1 71 ? 0.165 7.441 10.926 1.00 95.06 71 PRO A C 1
ATOM 520 O O . PRO A 1 71 ? 1.069 8.264 10.770 1.00 95.06 71 PRO A O 1
ATOM 523 N N . ILE A 1 72 ? -1.075 7.649 10.483 1.00 94.88 72 ILE A N 1
ATOM 524 C CA . ILE A 1 72 ? -1.503 8.907 9.843 1.00 94.88 72 ILE A CA 1
ATOM 525 C C . ILE A 1 72 ? -2.559 9.659 10.655 1.00 94.88 72 ILE A C 1
ATOM 527 O O . ILE A 1 72 ? -2.716 10.861 10.478 1.00 94.88 72 ILE A O 1
ATOM 531 N N . ASP A 1 73 ? -3.262 8.962 11.542 1.00 89.50 73 ASP A N 1
ATOM 532 C CA . ASP A 1 73 ? -4.157 9.516 12.553 1.00 89.50 73 ASP A CA 1
ATOM 533 C C . ASP A 1 73 ? -4.225 8.542 13.747 1.00 89.50 73 ASP A C 1
ATOM 535 O O . ASP A 1 73 ? -3.482 7.557 13.789 1.00 89.50 73 ASP A O 1
ATOM 539 N N . SER A 1 74 ? -5.078 8.815 14.739 1.00 87.00 74 SER A N 1
ATOM 540 C CA . SER A 1 74 ? -5.151 8.028 15.979 1.00 87.00 74 SER A CA 1
ATOM 541 C C . SER A 1 74 ? -5.549 6.566 15.776 1.00 87.00 74 SER A C 1
ATOM 543 O O . SER A 1 74 ? -5.261 5.746 16.644 1.00 87.00 74 SER A O 1
ATOM 545 N N . ASN A 1 75 ? -6.206 6.228 14.660 1.00 92.06 75 ASN A N 1
ATOM 546 C CA . ASN A 1 75 ? -6.722 4.880 14.431 1.00 92.06 75 ASN A CA 1
ATOM 547 C C . ASN A 1 75 ? -6.555 4.396 12.980 1.00 92.06 75 ASN A C 1
ATOM 549 O O . ASN A 1 75 ? -7.203 3.436 12.559 1.00 92.06 75 ASN A O 1
ATOM 553 N N . THR A 1 76 ? -5.696 5.051 12.199 1.00 94.56 76 THR A N 1
ATOM 554 C CA . THR A 1 76 ? -5.411 4.686 10.811 1.00 94.56 76 THR A CA 1
ATOM 555 C C . THR A 1 76 ? -3.916 4.670 10.546 1.00 94.56 76 THR A C 1
ATOM 557 O O . THR A 1 76 ? -3.176 5.601 10.872 1.00 94.56 76 THR A O 1
ATOM 560 N N . PHE A 1 77 ? -3.489 3.616 9.864 1.00 95.94 77 PHE A N 1
ATOM 561 C CA . PHE A 1 77 ? -2.119 3.386 9.445 1.00 95.94 77 PHE A CA 1
ATOM 562 C C . PHE A 1 77 ? -2.057 3.242 7.931 1.00 95.94 77 PHE A C 1
ATOM 564 O O . PHE A 1 77 ? -2.961 2.691 7.301 1.00 95.94 77 PHE A O 1
ATOM 571 N N . VAL A 1 78 ? -0.947 3.670 7.346 1.00 96.81 78 VAL A N 1
ATOM 572 C CA . VAL A 1 78 ? -0.600 3.377 5.959 1.00 96.81 78 VAL A CA 1
ATOM 573 C C . VAL A 1 78 ? 0.603 2.450 5.957 1.00 96.81 78 VAL A C 1
ATOM 575 O O . VAL A 1 78 ? 1.674 2.823 6.423 1.00 96.81 78 VAL A O 1
ATOM 578 N N . CYS A 1 79 ? 0.434 1.238 5.433 1.00 97.12 79 CYS A N 1
ATOM 579 C CA . CYS A 1 79 ? 1.518 0.274 5.286 1.00 97.12 79 CYS A CA 1
ATOM 580 C C . CYS A 1 79 ? 2.048 0.276 3.849 1.00 97.12 79 CYS A C 1
ATOM 582 O O . CYS A 1 79 ? 1.377 -0.184 2.918 1.00 97.12 79 CYS A O 1
ATOM 584 N N . LEU A 1 80 ? 3.274 0.765 3.677 1.00 96.38 80 LEU A N 1
ATOM 585 C CA . LEU A 1 80 ? 4.005 0.733 2.415 1.00 96.38 80 LEU A CA 1
ATOM 586 C C . LEU A 1 80 ? 4.735 -0.606 2.275 1.00 96.38 80 LEU A C 1
ATOM 588 O O . LEU A 1 80 ? 5.622 -0.921 3.066 1.00 96.38 80 LEU A O 1
ATOM 592 N N . LEU A 1 81 ? 4.377 -1.398 1.265 1.00 96.06 81 LEU A N 1
ATOM 593 C CA . LEU A 1 81 ? 5.039 -2.664 0.951 1.00 96.06 81 LEU A CA 1
ATOM 594 C C . LEU A 1 81 ? 6.081 -2.439 -0.129 1.00 96.06 81 LEU A C 1
ATOM 596 O O . LEU A 1 81 ? 5.738 -2.125 -1.268 1.00 96.06 81 LEU A O 1
ATOM 600 N N . VAL A 1 82 ? 7.347 -2.649 0.206 1.00 95.25 82 VAL A N 1
ATOM 601 C CA . VAL A 1 82 ? 8.459 -2.519 -0.734 1.00 95.25 82 VAL A CA 1
ATOM 602 C C . VAL A 1 82 ? 8.527 -3.794 -1.569 1.00 95.25 82 VAL A C 1
ATOM 604 O O . VAL A 1 82 ? 9.164 -4.776 -1.200 1.00 95.25 82 VAL A O 1
ATOM 607 N N . VAL A 1 83 ? 7.797 -3.832 -2.680 1.00 93.94 83 VAL A N 1
ATOM 608 C CA . VAL A 1 83 ? 7.571 -5.073 -3.451 1.00 93.94 83 VAL A CA 1
ATOM 609 C C . VAL A 1 83 ? 7.764 -4.894 -4.949 1.00 93.94 83 VAL A C 1
ATOM 611 O O . VAL A 1 83 ? 7.704 -5.864 -5.704 1.00 93.94 83 VAL A O 1
ATOM 614 N N . GLN A 1 84 ? 7.998 -3.665 -5.398 1.00 90.75 84 GLN A N 1
ATOM 615 C CA . GLN A 1 84 ? 8.263 -3.356 -6.792 1.00 90.75 84 GLN A CA 1
ATOM 616 C C . GLN A 1 84 ? 9.760 -3.139 -7.003 1.00 90.75 84 GLN A C 1
ATOM 618 O O . GLN A 1 84 ? 10.431 -2.442 -6.246 1.00 90.75 84 GLN A O 1
ATOM 623 N N . SER A 1 85 ? 10.298 -3.737 -8.057 1.00 85.12 85 SER A N 1
ATOM 624 C CA . SER A 1 85 ? 11.669 -3.486 -8.492 1.00 85.12 85 SER A CA 1
ATOM 625 C C . SER A 1 85 ? 11.666 -2.635 -9.749 1.00 85.12 85 SER A C 1
ATOM 627 O O . SER A 1 85 ? 10.891 -2.900 -10.676 1.00 85.12 85 SER A O 1
ATOM 629 N N . TYR A 1 86 ? 12.586 -1.679 -9.808 1.00 79.75 86 TYR A N 1
ATOM 630 C CA . TYR A 1 86 ? 12.852 -0.927 -11.019 1.00 79.75 86 TYR A CA 1
ATOM 631 C C . TYR A 1 86 ? 13.792 -1.721 -11.930 1.00 79.75 86 TYR A C 1
ATOM 633 O O . TYR A 1 86 ? 14.975 -1.861 -11.635 1.00 79.75 86 TYR A O 1
ATOM 641 N N . LEU A 1 87 ? 13.245 -2.304 -13.001 1.00 63.34 87 LEU A N 1
ATOM 642 C CA . LEU A 1 87 ? 13.967 -3.265 -13.847 1.00 63.34 87 LEU A CA 1
ATOM 643 C C . LEU A 1 87 ? 15.012 -2.617 -14.767 1.00 63.34 87 LEU A C 1
ATOM 645 O O . LEU A 1 87 ? 15.963 -3.283 -15.158 1.00 63.34 87 LEU A O 1
ATOM 649 N N . HIS A 1 88 ? 14.851 -1.338 -15.114 1.00 62.75 88 HIS A N 1
ATOM 650 C CA . HIS A 1 88 ? 15.673 -0.687 -16.134 1.00 62.75 88 HIS A CA 1
ATOM 651 C C . HIS A 1 88 ? 16.161 0.674 -15.648 1.00 62.75 88 HIS A C 1
ATOM 653 O O . HIS A 1 88 ? 15.556 1.701 -15.944 1.00 62.75 88 HIS A O 1
ATOM 659 N N . GLN A 1 89 ? 17.300 0.694 -14.948 1.00 57.91 89 GLN A N 1
ATOM 660 C CA . GLN A 1 89 ? 17.919 1.926 -14.433 1.00 57.91 89 GLN A CA 1
ATOM 661 C C . GLN A 1 89 ? 18.201 2.992 -15.514 1.00 57.91 89 GLN A C 1
ATOM 663 O O . GLN A 1 89 ? 18.382 4.156 -15.178 1.00 57.91 89 GLN A O 1
ATOM 668 N N . ARG A 1 90 ? 18.189 2.617 -16.803 1.00 61.78 90 ARG A N 1
ATOM 669 C CA . ARG A 1 90 ? 18.400 3.510 -17.958 1.00 61.78 90 ARG A CA 1
ATOM 670 C C . ARG A 1 90 ? 17.136 4.187 -18.503 1.00 61.78 90 ARG A C 1
ATOM 672 O O . ARG A 1 90 ? 17.251 5.045 -19.369 1.00 61.78 90 ARG A O 1
ATOM 679 N N . GLN A 1 91 ? 15.940 3.795 -18.062 1.00 67.06 91 GLN A N 1
ATOM 680 C CA . GLN A 1 91 ? 14.685 4.413 -18.509 1.00 67.06 91 GLN A CA 1
ATOM 681 C C . GLN A 1 91 ? 14.197 5.454 -17.490 1.00 67.06 91 GLN A C 1
ATOM 683 O O . GLN A 1 91 ? 14.833 5.672 -16.457 1.00 67.06 91 GLN A O 1
ATOM 688 N N . LYS A 1 92 ? 13.081 6.135 -17.767 1.00 73.50 92 LYS A N 1
ATOM 689 C CA . LYS A 1 92 ? 12.393 6.965 -16.768 1.00 73.50 92 LYS A CA 1
ATOM 690 C C . LYS A 1 92 ? 11.510 6.073 -15.897 1.00 73.50 92 LYS A C 1
ATOM 692 O O . LYS A 1 92 ? 10.759 5.255 -16.431 1.00 73.50 92 LYS A O 1
ATOM 697 N N . ARG A 1 93 ? 11.532 6.280 -14.575 1.00 77.81 93 ARG A N 1
ATOM 698 C CA . ARG A 1 93 ? 10.659 5.551 -13.644 1.00 77.81 93 ARG A CA 1
ATOM 699 C C . ARG A 1 93 ? 9.192 5.830 -13.972 1.00 77.81 93 ARG A C 1
ATOM 701 O O . ARG A 1 93 ? 8.695 6.939 -13.789 1.00 77.81 93 ARG A O 1
ATOM 708 N N . THR A 1 94 ? 8.495 4.805 -14.439 1.00 74.31 94 THR A N 1
ATOM 709 C CA . THR A 1 94 ? 7.053 4.805 -14.695 1.00 74.31 94 THR A CA 1
ATOM 710 C C . THR A 1 94 ? 6.438 3.482 -14.247 1.00 74.31 94 THR A C 1
ATOM 712 O O . THR A 1 94 ? 7.131 2.480 -14.070 1.00 74.31 94 THR A O 1
ATOM 715 N N . HIS A 1 95 ? 5.114 3.433 -14.136 1.00 71.50 95 HIS A N 1
ATOM 716 C CA . HIS A 1 95 ? 4.398 2.200 -13.809 1.00 71.50 95 HIS A CA 1
ATOM 717 C C . HIS A 1 95 ? 4.677 1.034 -14.780 1.00 71.50 95 HIS A C 1
ATOM 719 O O . HIS A 1 95 ? 4.626 -0.122 -14.380 1.00 71.50 95 HIS A O 1
ATOM 725 N N . LYS A 1 96 ? 5.022 1.329 -16.044 1.00 72.19 96 LYS A N 1
ATOM 726 C CA . LYS A 1 96 ? 5.364 0.320 -17.063 1.00 72.19 96 LYS A CA 1
ATOM 727 C C . LYS A 1 96 ? 6.746 -0.305 -16.855 1.00 72.19 96 LYS A C 1
ATOM 729 O O . LYS A 1 96 ? 6.998 -1.406 -17.320 1.00 72.19 96 LYS A O 1
ATOM 734 N N . THR A 1 97 ? 7.638 0.413 -16.180 1.00 76.94 97 THR A N 1
ATOM 735 C CA . THR A 1 97 ? 9.028 -0.005 -15.925 1.00 76.94 97 THR A CA 1
ATOM 736 C C . THR A 1 97 ? 9.221 -0.647 -14.548 1.00 76.94 97 THR A C 1
ATOM 738 O O . THR A 1 97 ? 10.314 -1.114 -14.220 1.00 76.94 97 THR A O 1
ATOM 741 N N . LEU A 1 98 ? 8.165 -0.647 -13.732 1.00 82.31 98 LEU A N 1
ATOM 742 C CA . LEU A 1 98 ? 8.120 -1.314 -12.439 1.00 82.31 98 LEU A CA 1
ATOM 743 C C . LEU A 1 98 ? 7.569 -2.726 -12.607 1.00 82.31 98 LEU A C 1
ATOM 745 O O . LEU A 1 98 ? 6.617 -2.956 -13.347 1.00 82.31 98 LEU A O 1
ATOM 749 N N . SER A 1 99 ? 8.160 -3.669 -11.882 1.00 84.88 99 SER A N 1
ATOM 750 C CA . SER A 1 99 ? 7.697 -5.053 -11.840 1.00 84.88 99 SER A CA 1
ATOM 751 C C . SER A 1 99 ? 7.454 -5.469 -10.402 1.00 84.88 99 SER A C 1
ATOM 753 O O . SER A 1 99 ? 8.321 -5.300 -9.542 1.00 84.88 99 SER A O 1
ATOM 755 N N . LEU A 1 100 ? 6.261 -6.007 -10.148 1.00 88.12 100 LEU A N 1
ATOM 756 C CA . LEU A 1 100 ? 5.903 -6.573 -8.857 1.00 88.12 100 LEU A CA 1
ATOM 757 C C . LEU A 1 100 ? 6.661 -7.891 -8.638 1.00 88.12 100 LEU A C 1
ATOM 759 O O . LEU A 1 100 ? 6.592 -8.805 -9.458 1.00 88.12 100 LEU A O 1
ATOM 763 N N . ARG A 1 101 ? 7.347 -8.015 -7.503 1.00 91.06 101 ARG A N 1
ATOM 764 C CA . ARG A 1 101 ? 8.035 -9.237 -7.082 1.00 91.06 101 ARG A CA 1
ATOM 765 C C . ARG A 1 101 ? 7.130 -10.040 -6.147 1.00 91.06 101 ARG A C 1
ATOM 767 O O . ARG A 1 101 ? 6.956 -9.667 -4.991 1.00 91.06 101 ARG A O 1
ATOM 774 N N . LEU A 1 102 ? 6.586 -11.162 -6.623 1.00 90.62 102 LEU A N 1
ATOM 775 C CA . LEU A 1 102 ? 5.660 -12.002 -5.843 1.00 90.62 102 LEU A CA 1
ATOM 776 C C . LEU A 1 102 ? 6.275 -12.522 -4.534 1.00 90.62 102 LEU A C 1
ATOM 778 O O . LEU A 1 102 ? 5.609 -12.499 -3.504 1.00 90.62 102 LEU A O 1
ATOM 782 N N . ASN A 1 103 ? 7.555 -12.905 -4.546 1.00 92.88 103 ASN A N 1
ATOM 783 C CA . ASN A 1 103 ? 8.255 -13.352 -3.335 1.00 92.88 103 ASN A CA 1
ATOM 784 C C . ASN A 1 103 ? 8.339 -12.232 -2.286 1.00 92.88 103 ASN A C 1
ATOM 786 O O . ASN A 1 103 ? 8.082 -12.465 -1.108 1.00 92.88 103 ASN A O 1
ATOM 790 N N . ALA A 1 104 ? 8.635 -11.002 -2.717 1.00 95.00 104 ALA A N 1
ATOM 791 C CA . ALA A 1 104 ? 8.653 -9.838 -1.834 1.00 95.00 104 ALA A CA 1
ATOM 792 C C . ALA A 1 104 ? 7.246 -9.529 -1.304 1.00 95.00 104 ALA A C 1
ATOM 794 O O . ALA A 1 104 ? 7.072 -9.299 -0.111 1.00 95.00 104 ALA A O 1
ATOM 795 N N . LEU A 1 105 ? 6.232 -9.588 -2.174 1.00 94.19 105 LEU A N 1
ATOM 796 C CA . LEU A 1 105 ? 4.840 -9.396 -1.781 1.00 94.19 105 LEU A CA 1
ATOM 797 C C . LEU A 1 105 ? 4.408 -10.405 -0.716 1.00 94.19 105 LEU A C 1
ATOM 799 O O . LEU A 1 105 ? 3.795 -10.018 0.270 1.00 94.19 105 LEU A O 1
ATOM 803 N N . GLN A 1 106 ? 4.765 -11.678 -0.874 1.00 94.69 106 GLN A N 1
ATOM 804 C CA . GLN A 1 106 ? 4.470 -12.710 0.114 1.00 94.69 106 GLN A CA 1
ATOM 805 C C . GLN A 1 106 ? 5.062 -12.376 1.493 1.00 94.69 106 GLN A C 1
ATOM 807 O O . GLN A 1 106 ? 4.371 -12.508 2.502 1.00 94.69 106 GLN A O 1
ATOM 812 N N . VAL A 1 107 ? 6.325 -11.943 1.550 1.00 96.69 107 VAL A N 1
ATOM 813 C CA . VAL A 1 107 ? 6.986 -11.566 2.812 1.00 96.69 107 VAL A CA 1
ATOM 814 C C . VAL A 1 107 ? 6.307 -10.344 3.438 1.00 96.69 107 VAL A C 1
ATOM 816 O O . VAL A 1 107 ? 5.943 -10.381 4.614 1.00 96.69 107 VAL A O 1
ATOM 819 N N . ALA A 1 108 ? 6.052 -9.307 2.642 1.00 96.50 108 ALA A N 1
ATOM 820 C CA . ALA A 1 108 ? 5.430 -8.077 3.116 1.00 96.50 108 ALA A CA 1
ATOM 821 C C . ALA A 1 108 ? 3.985 -8.303 3.603 1.00 96.50 108 ALA A C 1
ATOM 823 O O . ALA A 1 108 ? 3.598 -7.785 4.649 1.00 96.50 108 ALA A O 1
ATOM 824 N N . LEU A 1 109 ? 3.196 -9.131 2.905 1.00 95.38 109 LEU A N 1
ATOM 825 C CA . LEU A 1 109 ? 1.835 -9.491 3.322 1.00 95.38 109 LEU A CA 1
ATOM 826 C C . LEU A 1 109 ? 1.824 -10.224 4.664 1.00 95.38 109 LEU A C 1
ATOM 828 O O . LEU A 1 109 ? 0.980 -9.921 5.501 1.00 95.38 109 LEU A O 1
ATOM 832 N N . LYS A 1 110 ? 2.770 -11.141 4.909 1.00 95.50 110 LYS A N 1
ATOM 833 C CA . LYS A 1 110 ? 2.902 -11.803 6.219 1.00 95.50 110 LYS A CA 1
ATOM 834 C C . LYS A 1 110 ? 3.200 -10.801 7.336 1.00 95.50 110 LYS A C 1
ATOM 836 O O . LYS A 1 110 ? 2.619 -10.908 8.416 1.00 95.50 110 LYS A O 1
ATOM 841 N N . ALA A 1 111 ? 4.079 -9.832 7.078 1.00 95.50 111 ALA A N 1
ATOM 842 C CA . ALA A 1 111 ? 4.416 -8.792 8.047 1.00 95.50 111 ALA A CA 1
ATOM 843 C C . ALA A 1 111 ? 3.201 -7.907 8.374 1.00 95.50 111 ALA A C 1
ATOM 845 O O . ALA A 1 111 ? 2.893 -7.699 9.548 1.00 95.50 111 ALA A O 1
ATOM 846 N N . VAL A 1 112 ? 2.455 -7.468 7.354 1.00 95.88 112 VAL A N 1
ATOM 847 C CA . VAL A 1 112 ? 1.209 -6.708 7.548 1.00 95.88 112 VAL A CA 1
ATOM 848 C C . VAL A 1 112 ? 0.155 -7.539 8.269 1.00 95.88 112 VAL A C 1
ATOM 850 O O . VAL A 1 112 ? -0.484 -7.025 9.177 1.00 95.88 112 VAL A O 1
ATOM 853 N N . ALA A 1 113 ? -0.005 -8.820 7.932 1.00 94.88 113 ALA A N 1
ATOM 854 C CA . ALA A 1 113 ? -0.952 -9.708 8.607 1.00 94.88 113 ALA A CA 1
ATOM 855 C C . ALA A 1 113 ? -0.644 -9.844 10.104 1.00 94.88 113 ALA A C 1
ATOM 857 O O . ALA A 1 113 ? -1.545 -9.844 10.940 1.00 94.88 113 ALA A O 1
ATOM 858 N N . ALA A 1 114 ? 0.636 -9.976 10.462 1.00 94.25 114 ALA A N 1
ATOM 859 C CA . ALA A 1 114 ? 1.061 -10.011 11.857 1.00 94.25 114 ALA A CA 1
ATOM 860 C C . ALA A 1 114 ? 0.796 -8.672 12.560 1.00 94.25 114 ALA A C 1
ATOM 862 O O . ALA A 1 114 ? 0.312 -8.663 13.688 1.00 94.25 114 ALA A O 1
ATOM 863 N N . HIS A 1 115 ? 1.070 -7.548 11.894 1.00 93.94 115 HIS A N 1
ATOM 864 C CA . HIS A 1 115 ? 0.804 -6.221 12.446 1.00 93.94 115 HIS A CA 1
ATOM 865 C C . HIS A 1 115 ? -0.694 -5.965 12.656 1.00 93.94 115 HIS A C 1
ATOM 867 O O . HIS A 1 115 ? -1.087 -5.550 13.741 1.00 93.94 115 HIS A O 1
ATOM 873 N N . ALA A 1 116 ? -1.525 -6.292 11.666 1.00 94.00 116 ALA A N 1
ATOM 874 C CA . ALA A 1 116 ? -2.972 -6.145 11.738 1.00 94.00 116 ALA A CA 1
ATOM 875 C C . ALA A 1 116 ? -3.578 -6.983 12.865 1.00 94.00 116 ALA A C 1
ATOM 877 O O . ALA A 1 116 ? -4.387 -6.472 13.627 1.00 94.00 116 ALA A O 1
ATOM 878 N N . ARG A 1 117 ? -3.126 -8.234 13.037 1.00 93.31 117 ARG A N 1
ATOM 879 C CA . ARG A 1 117 ? -3.567 -9.093 14.148 1.00 93.31 117 ARG A CA 1
ATOM 880 C C . ARG A 1 117 ? -3.220 -8.516 15.517 1.00 93.31 117 ARG A C 1
ATOM 882 O O . ARG A 1 117 ? -4.048 -8.576 16.412 1.00 93.31 117 ARG A O 1
ATOM 889 N N . ARG A 1 118 ? -2.023 -7.938 15.683 1.00 93.19 118 ARG A N 1
ATOM 890 C CA . ARG A 1 118 ? -1.631 -7.296 16.952 1.00 93.19 118 ARG A CA 1
ATOM 891 C C . ARG A 1 118 ? -2.500 -6.088 17.303 1.00 93.19 118 ARG A C 1
ATOM 893 O O . ARG A 1 118 ? -2.632 -5.782 18.478 1.00 93.19 118 ARG A O 1
ATOM 900 N N . LEU A 1 119 ? -3.038 -5.404 16.297 1.00 91.81 119 LEU A N 1
ATOM 901 C CA . LEU A 1 119 ? -3.852 -4.200 16.461 1.00 91.81 119 LEU A CA 1
ATOM 902 C C . LEU A 1 119 ? -5.365 -4.468 16.408 1.00 91.81 119 LEU A C 1
ATOM 904 O O . LEU A 1 119 ? -6.132 -3.521 16.523 1.00 91.81 119 LEU A O 1
ATOM 908 N N . ASP A 1 120 ? -5.789 -5.712 16.169 1.00 92.56 120 ASP A N 1
ATOM 909 C CA . ASP A 1 120 ? -7.164 -6.046 15.761 1.00 92.56 120 ASP A CA 1
ATOM 910 C C . ASP A 1 120 ? -7.688 -5.139 14.622 1.00 92.56 120 ASP A C 1
ATOM 912 O O . ASP A 1 120 ? -8.810 -4.630 14.617 1.00 92.56 120 ASP A O 1
ATOM 916 N N . ALA A 1 121 ? -6.815 -4.881 13.647 1.00 92.81 121 ALA A N 1
ATOM 917 C CA . ALA A 1 121 ? -7.056 -3.908 12.595 1.00 92.81 121 ALA A CA 1
ATOM 918 C C . ALA A 1 121 ? -7.688 -4.528 11.344 1.00 92.81 121 ALA A C 1
ATOM 920 O O . ALA A 1 121 ? -7.398 -5.657 10.939 1.00 92.81 121 ALA A O 1
ATOM 921 N N . THR A 1 122 ? -8.486 -3.722 10.650 1.00 93.44 122 THR A N 1
ATOM 922 C CA . THR A 1 122 ? -8.989 -4.034 9.309 1.00 93.44 122 THR A CA 1
ATOM 923 C C . THR A 1 122 ? -7.969 -3.634 8.245 1.00 93.44 122 THR A C 1
ATOM 925 O O . THR A 1 122 ? -7.305 -2.609 8.370 1.00 93.44 122 THR A O 1
ATOM 928 N N . ILE A 1 123 ? -7.835 -4.425 7.176 1.00 94.00 123 ILE A N 1
ATOM 929 C CA . ILE A 1 123 ? -6.902 -4.140 6.076 1.00 94.00 123 ILE A CA 1
ATOM 930 C C . ILE A 1 123 ? -7.679 -3.731 4.828 1.00 94.00 123 ILE A C 1
ATOM 932 O O . ILE A 1 123 ? -8.595 -4.428 4.394 1.00 94.00 123 ILE A O 1
ATOM 936 N N . HIS A 1 124 ? -7.251 -2.637 4.207 1.00 93.56 124 HIS A N 1
ATOM 937 C CA . HIS A 1 124 ? -7.839 -2.064 3.003 1.00 93.56 124 HIS A CA 1
ATOM 938 C C . HIS A 1 124 ? -6.744 -1.816 1.977 1.00 93.56 124 HIS A C 1
ATOM 940 O O . HIS A 1 124 ? -5.663 -1.338 2.308 1.00 93.56 124 HIS A O 1
ATOM 946 N N . MET A 1 125 ? -6.996 -2.143 0.714 1.00 90.88 125 MET A N 1
ATOM 947 C CA . MET A 1 125 ? -6.003 -1.970 -0.344 1.00 90.88 125 MET A CA 1
ATOM 948 C C . MET A 1 125 ? -6.668 -1.642 -1.679 1.00 90.88 125 MET A C 1
ATOM 950 O O . MET A 1 125 ? -7.776 -2.116 -1.940 1.00 90.88 125 MET A O 1
ATOM 954 N N . PRO A 1 126 ? -6.017 -0.849 -2.549 1.00 89.06 126 PRO A N 1
ATOM 955 C CA . PRO A 1 126 ? -6.488 -0.672 -3.913 1.00 89.06 126 PRO A CA 1
ATOM 956 C C . PRO A 1 126 ? -6.360 -1.989 -4.689 1.00 89.06 126 PRO A C 1
ATOM 958 O O . PRO A 1 126 ? -5.544 -2.855 -4.362 1.00 89.06 126 PRO A O 1
ATOM 961 N N . ARG A 1 127 ? -7.089 -2.105 -5.803 1.00 83.12 127 ARG A N 1
ATOM 962 C CA . ARG A 1 127 ? -6.815 -3.164 -6.777 1.00 83.12 127 ARG A CA 1
ATOM 963 C C . ARG A 1 127 ? -5.420 -2.949 -7.372 1.00 83.12 127 ARG A C 1
ATOM 965 O O . ARG A 1 127 ? -5.181 -1.973 -8.082 1.00 83.12 127 A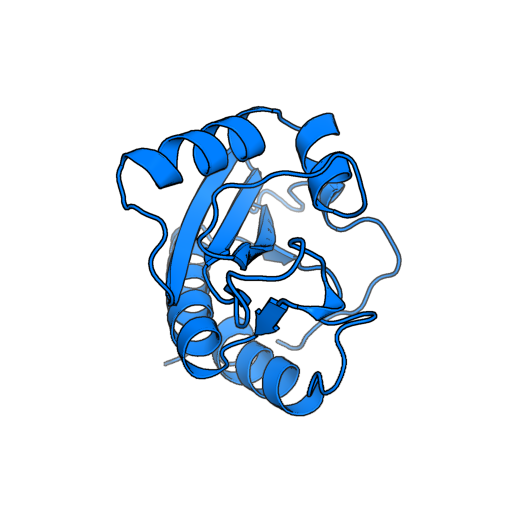RG A O 1
ATOM 972 N N . LEU A 1 128 ? -4.495 -3.848 -7.052 1.00 77.25 128 LEU A N 1
ATOM 973 C CA . LEU A 1 128 ? -3.113 -3.785 -7.522 1.00 77.25 128 LEU A CA 1
ATOM 974 C C . LEU A 1 128 ? -3.024 -4.079 -9.029 1.00 77.25 128 LEU A C 1
ATOM 976 O O . LEU A 1 128 ? -3.782 -4.890 -9.559 1.00 77.25 128 LEU A O 1
ATOM 980 N N . GLY A 1 129 ? -2.067 -3.431 -9.701 1.00 64.12 129 GLY A N 1
ATOM 981 C CA . GLY A 1 129 ? -1.638 -3.784 -11.060 1.00 64.12 129 GLY A CA 1
ATOM 982 C C . GLY A 1 129 ? -2.437 -3.205 -12.224 1.00 64.12 129 GLY A C 1
ATOM 983 O O . GLY A 1 129 ? -2.202 -3.596 -13.368 1.00 64.12 129 GLY A O 1
ATOM 984 N N . ALA A 1 130 ? -3.352 -2.262 -11.981 1.00 61.59 130 ALA A N 1
ATOM 985 C CA . ALA A 1 130 ? -4.043 -1.555 -13.058 1.00 61.59 130 ALA A CA 1
ATOM 986 C C . ALA A 1 130 ? -3.033 -0.800 -13.949 1.00 61.59 130 ALA A C 1
ATOM 988 O O . ALA A 1 130 ? -2.488 0.229 -13.557 1.00 61.59 130 ALA A O 1
ATOM 989 N N . GLY A 1 131 ? -2.762 -1.329 -15.148 1.00 60.66 131 GLY A N 1
ATOM 990 C CA . GLY A 1 131 ? -1.854 -0.729 -16.133 1.00 60.66 131 GLY A CA 1
ATOM 991 C C . GLY A 1 131 ? -0.382 -1.160 -16.043 1.00 60.66 131 GLY A C 1
ATOM 992 O O . GLY A 1 131 ? 0.467 -0.473 -16.617 1.00 60.66 131 GLY A O 1
ATOM 993 N N . THR A 1 132 ? -0.045 -2.232 -15.309 1.00 65.94 132 THR A N 1
ATOM 994 C CA . THR A 1 132 ? 1.313 -2.813 -15.308 1.00 65.94 132 THR A CA 1
ATOM 995 C C . THR A 1 132 ? 1.333 -3.942 -16.347 1.00 65.94 132 THR A C 1
ATOM 997 O O . THR A 1 132 ? 0.591 -4.914 -16.183 1.00 65.94 132 THR A O 1
ATOM 1000 N N . PRO A 1 133 ? 2.139 -3.859 -17.420 1.00 63.12 133 PRO A N 1
ATOM 1001 C CA . PRO A 1 133 ? 2.240 -4.941 -18.401 1.00 63.12 133 PRO A CA 1
ATOM 1002 C C . PRO A 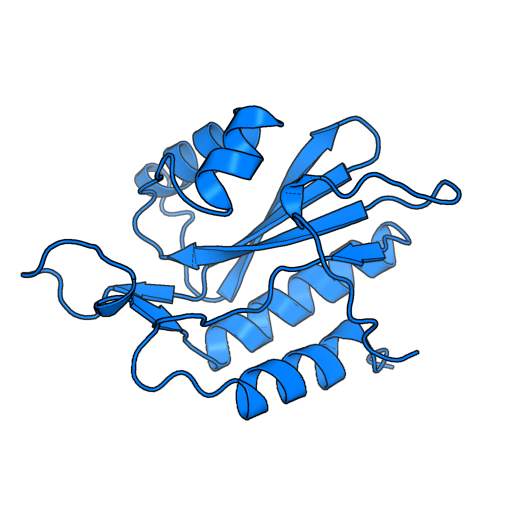1 133 ? 2.659 -6.268 -17.745 1.00 63.12 133 PRO A C 1
ATOM 1004 O O . PRO A 1 133 ? 3.573 -6.288 -16.924 1.00 63.12 133 PRO A O 1
ATOM 1007 N N . GLY A 1 134 ? 1.988 -7.371 -18.094 1.00 66.69 134 GLY A N 1
ATOM 1008 C CA . GLY A 1 134 ? 2.303 -8.710 -17.568 1.00 66.69 134 GLY A CA 1
ATOM 1009 C C . GLY A 1 134 ? 1.903 -8.951 -16.106 1.00 66.69 134 GLY A C 1
ATOM 1010 O O . GLY A 1 134 ? 2.356 -9.916 -15.491 1.00 66.69 134 GLY A O 1
ATOM 1011 N N . PHE A 1 135 ? 1.071 -8.087 -15.522 1.00 78.00 135 PHE A N 1
ATOM 1012 C CA . PHE A 1 135 ? 0.651 -8.231 -14.135 1.00 78.00 135 PHE A CA 1
ATOM 1013 C C . PHE A 1 135 ? -0.348 -9.371 -13.937 1.00 78.00 135 PHE A C 1
ATOM 1015 O O . PHE A 1 135 ? -1.468 -9.354 -14.446 1.00 78.00 135 PHE A O 1
ATOM 1022 N N . ASN A 1 136 ? 0.057 -10.351 -13.134 1.00 82.94 136 ASN A N 1
ATOM 1023 C CA . ASN A 1 136 ? -0.758 -11.507 -12.803 1.00 82.94 136 ASN A CA 1
ATOM 1024 C C . ASN A 1 136 ? -1.584 -11.242 -11.533 1.00 82.94 136 ASN A C 1
ATOM 1026 O O . ASN A 1 136 ? -1.145 -11.535 -10.418 1.00 82.94 136 ASN A O 1
ATOM 1030 N N . TRP A 1 137 ? -2.794 -10.699 -11.709 1.00 85.31 137 TRP A N 1
ATOM 1031 C CA . TRP A 1 137 ? -3.722 -10.474 -10.594 1.00 85.31 137 TRP A CA 1
ATOM 1032 C C . TRP A 1 137 ? -4.092 -11.775 -9.874 1.00 85.31 137 TRP A C 1
ATOM 1034 O O . TRP A 1 137 ? -4.170 -11.774 -8.652 1.00 85.31 137 TRP A O 1
ATOM 1044 N N . TYR A 1 138 ? -4.245 -12.892 -10.591 1.00 85.69 138 TYR A N 1
ATOM 1045 C CA . TYR A 1 138 ? -4.596 -14.178 -9.981 1.00 85.69 138 TYR A CA 1
ATOM 1046 C C . TYR A 1 138 ? -3.546 -14.640 -8.957 1.00 85.69 138 TYR A C 1
ATOM 1048 O O . TYR A 1 138 ? -3.885 -15.038 -7.842 1.00 85.69 138 TYR A O 1
ATOM 1056 N N . ALA A 1 139 ? -2.257 -14.521 -9.290 1.00 88.31 139 ALA A N 1
ATOM 1057 C CA . ALA A 1 139 ? -1.171 -14.843 -8.365 1.00 88.31 139 ALA A CA 1
ATOM 1058 C C . ALA A 1 139 ? -1.170 -13.929 -7.126 1.00 88.31 139 ALA A C 1
ATOM 1060 O O . ALA A 1 139 ? -0.957 -14.399 -6.008 1.00 88.31 139 ALA A O 1
ATOM 1061 N N . VAL A 1 140 ? -1.441 -12.635 -7.317 1.00 89.94 140 VAL A N 1
ATOM 1062 C CA . VAL A 1 140 ? -1.529 -11.646 -6.232 1.00 89.94 140 VAL A CA 1
ATOM 1063 C C . VAL A 1 140 ? -2.725 -11.919 -5.326 1.00 89.94 140 VAL A C 1
ATOM 1065 O O . VAL A 1 140 ? -2.568 -11.976 -4.109 1.00 89.94 140 VAL A O 1
ATOM 1068 N N . GLU A 1 141 ? -3.903 -12.148 -5.899 1.00 89.56 141 GLU A N 1
ATOM 1069 C CA . GLU A 1 141 ? -5.120 -12.452 -5.151 1.00 89.56 141 GLU A CA 1
ATOM 1070 C C . GLU A 1 141 ? -4.959 -13.731 -4.325 1.00 89.56 141 GLU A C 1
ATOM 1072 O O . GLU A 1 141 ? -5.327 -13.760 -3.151 1.00 89.56 141 GLU A O 1
ATOM 1077 N N . ARG A 1 142 ? -4.331 -14.768 -4.892 1.00 90.50 142 ARG A N 1
ATOM 1078 C CA . ARG A 1 142 ? -4.021 -16.004 -4.165 1.00 90.50 142 ARG A CA 1
ATOM 1079 C C . ARG A 1 142 ? -3.130 -15.749 -2.946 1.00 90.50 142 ARG A C 1
ATOM 1081 O O . ARG A 1 142 ? -3.372 -16.337 -1.894 1.00 90.50 142 ARG A O 1
ATOM 1088 N N . LEU A 1 143 ? -2.125 -14.877 -3.061 1.00 91.62 143 LEU A N 1
ATOM 1089 C CA . LEU A 1 143 ? -1.275 -14.489 -1.927 1.00 91.62 143 LEU A CA 1
ATOM 1090 C C . LEU A 1 143 ? -2.040 -13.673 -0.880 1.00 91.62 143 LEU A C 1
ATOM 1092 O O . LEU A 1 143 ? -1.859 -13.909 0.313 1.00 91.62 143 LEU A O 1
ATOM 1096 N N . ILE A 1 144 ? -2.899 -12.746 -1.314 1.00 91.31 144 ILE A N 1
ATOM 1097 C CA . ILE A 1 144 ? -3.749 -11.948 -0.420 1.00 91.31 144 ILE A CA 1
ATOM 1098 C C . ILE A 1 144 ? -4.652 -12.872 0.397 1.00 91.31 144 ILE A C 1
ATOM 1100 O O . ILE A 1 144 ? -4.666 -12.766 1.619 1.00 91.31 144 ILE A O 1
ATOM 1104 N N . ARG A 1 145 ? -5.350 -13.812 -0.252 1.00 90.88 145 ARG A N 1
ATOM 1105 C CA . ARG A 1 145 ? -6.217 -14.780 0.438 1.00 90.88 145 ARG A CA 1
ATOM 1106 C C . ARG A 1 145 ? -5.421 -15.605 1.453 1.00 90.88 145 ARG A C 1
ATOM 1108 O O . ARG A 1 145 ? -5.688 -15.572 2.650 1.00 90.88 145 ARG A O 1
ATOM 1115 N N . LYS A 1 146 ? -4.331 -16.222 0.994 1.00 91.56 146 LYS A N 1
ATOM 1116 C CA . LYS A 1 146 ? -3.484 -17.082 1.829 1.00 91.56 146 LYS A CA 1
ATOM 1117 C C . LYS A 1 146 ? -2.934 -16.399 3.088 1.00 91.56 146 LYS A C 1
ATOM 1119 O O . LYS A 1 146 ? -2.661 -17.084 4.066 1.00 91.56 146 LYS A O 1
ATOM 1124 N N . HIS A 1 147 ? -2.672 -15.092 3.048 1.00 90.88 147 HIS A N 1
ATOM 1125 C CA . HIS A 1 147 ? -1.988 -14.399 4.145 1.00 90.88 147 HIS A CA 1
ATOM 1126 C C . HIS A 1 147 ? -2.862 -13.436 4.941 1.00 90.88 147 HIS A C 1
ATOM 1128 O O . HIS A 1 147 ? -2.513 -13.151 6.084 1.00 90.88 147 HIS A O 1
ATOM 1134 N N . LEU A 1 148 ? -3.956 -12.927 4.367 1.00 88.12 148 LEU A N 1
ATOM 1135 C CA . LEU A 1 148 ? -4.820 -11.942 5.022 1.00 88.12 148 LEU A CA 1
ATOM 1136 C C . LEU A 1 148 ? -6.218 -12.475 5.359 1.00 88.12 148 LEU A C 1
ATOM 1138 O O . LEU A 1 148 ? -6.856 -11.911 6.243 1.00 88.12 148 LEU A O 1
ATOM 1142 N N . THR A 1 149 ? -6.715 -13.512 4.674 1.00 83.38 149 THR A N 1
ATOM 1143 C CA . THR A 1 149 ? -8.062 -14.065 4.931 1.00 83.38 149 THR A CA 1
ATOM 1144 C C . THR A 1 149 ? -8.023 -15.383 5.673 1.00 83.38 149 THR A C 1
ATOM 1146 O O . THR A 1 149 ? -8.835 -15.621 6.570 1.00 83.38 149 THR A O 1
ATOM 1149 N N . ASP A 1 150 ? -7.073 -16.226 5.289 1.00 62.59 150 ASP A N 1
ATOM 1150 C CA . ASP A 1 150 ? -6.860 -17.516 5.909 1.00 62.59 150 ASP A CA 1
ATOM 1151 C C . ASP A 1 150 ? -5.892 -17.241 7.049 1.00 62.59 150 ASP A C 1
ATOM 1153 O O . ASP A 1 150 ? -4.696 -17.033 6.833 1.00 62.59 150 ASP A O 1
ATOM 1157 N N . GLY A 1 151 ? -6.439 -17.090 8.258 1.00 52.66 151 GLY A N 1
ATOM 1158 C CA . GLY A 1 151 ? -5.628 -16.940 9.454 1.00 52.66 151 GLY A CA 1
ATOM 1159 C C . GLY A 1 151 ? -4.587 -18.048 9.446 1.00 52.66 151 GLY A C 1
ATOM 1160 O O . GLY A 1 151 ? -4.944 -19.221 9.488 1.00 52.66 151 GLY A O 1
ATOM 1161 N N . ALA A 1 152 ? -3.314 -17.678 9.311 1.00 38.81 152 ALA A N 1
ATOM 1162 C CA . ALA A 1 152 ? -2.223 -18.605 9.535 1.00 38.81 152 ALA A CA 1
ATOM 1163 C C . ALA A 1 152 ? -2.305 -19.010 11.012 1.00 38.81 152 ALA A C 1
ATOM 1165 O O . ALA A 1 152 ? -1.856 -18.256 11.881 1.00 38.81 152 ALA A O 1
ATOM 1166 N N . THR A 1 153 ? -2.996 -20.125 11.250 1.00 35.62 153 THR A N 1
ATOM 1167 C CA . THR A 1 153 ? -2.829 -21.004 12.408 1.00 35.62 153 THR A CA 1
ATOM 1168 C C . THR A 1 153 ? -1.366 -21.370 12.550 1.00 35.62 153 THR A C 1
ATOM 1170 O O . THR A 1 153 ? -0.764 -21.712 11.501 1.00 35.62 153 THR A O 1
#